Protein AF-A0A2V1CQ91-F1 (afdb_monomer)

Radius of gyration: 23.19 Å; Cα contacts (8 Å, |Δi|>4): 134; chains: 1; bounding box: 57×62×59 Å

Solvent-accessible surface area (backbone atoms only — not comparable to full-atom values): 8614 Å² total; per-residue (Å²): 141,83,88,84,83,84,87,83,85,82,84,81,76,85,76,78,92,80,92,86,84,89,84,82,93,77,97,68,90,72,77,80,76,76,79,70,83,62,79,84,69,53,90,70,71,54,79,41,84,44,70,52,99,86,70,53,73,44,43,32,35,39,76,38,87,43,79,71,62,48,64,69,89,68,28,46,44,70,42,43,70,48,77,39,93,83,56,49,68,55,97,81,27,37,50,37,36,66,89,36,51,48,72,77,45,63,55,37,69,71,59,33,51,51,47,66,70,45,48,62,62,55,50,58,63,76,75,109

pLDDT: mean 78.25, std 23.65, range [32.59, 98.06]

Secondary structure (DSSP, 8-state):
-----------PPPPP--------------------------SSPPEEEEE-TT--EEEEEESS--TT-SSTTSS-TT-EEEEPTT--EETTEEEE-BTTEEEEE---HHHHHHHHHHHHHHHHHH--

Structure (mmCIF, N/CA/C/O backbone):
data_AF-A0A2V1CQ91-F1
#
_entry.id   AF-A0A2V1CQ91-F1
#
loop_
_atom_site.group_PDB
_atom_site.id
_atom_site.type_symbol
_atom_site.label_atom_id
_atom_site.label_alt_id
_atom_site.label_comp_id
_atom_site.label_asym_id
_atom_site.label_entity_id
_atom_site.label_seq_id
_atom_site.pdbx_PDB_ins_code
_atom_site.Cartn_x
_atom_site.Cartn_y
_atom_site.Cartn_z
_atom_site.occupancy
_atom_site.B_iso_or_equiv
_atom_site.auth_seq_id
_atom_site.auth_comp_id
_atom_site.auth_asym_id
_atom_site.auth_atom_id
_atom_site.pdbx_PDB_model_num
ATOM 1 N N . GLY A 1 1 ? 17.365 9.358 -44.070 1.00 48.22 1 GLY A N 1
ATOM 2 C CA . GLY A 1 1 ? 17.687 9.048 -42.670 1.00 48.22 1 GLY A CA 1
ATOM 3 C C . GLY A 1 1 ? 18.349 10.266 -42.100 1.00 48.22 1 GLY A C 1
ATOM 4 O O . GLY A 1 1 ? 19.480 10.537 -42.467 1.00 48.22 1 GLY A O 1
ATOM 5 N N . GLU A 1 2 ? 17.620 11.025 -41.297 1.00 40.31 2 GLU A N 1
ATOM 6 C CA . GLU A 1 2 ? 18.117 12.251 -40.680 1.00 40.31 2 GLU A CA 1
ATOM 7 C C . GLU A 1 2 ? 17.928 12.123 -39.174 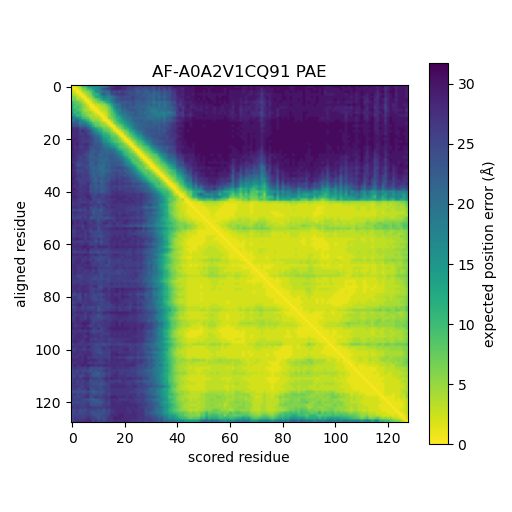1.00 40.31 2 GLU A C 1
ATOM 9 O O . GLU A 1 2 ? 16.818 11.944 -38.674 1.00 40.31 2 GLU A O 1
ATOM 14 N N . THR A 1 3 ? 19.050 12.147 -38.464 1.00 49.25 3 THR A N 1
ATOM 15 C CA . THR A 1 3 ? 19.105 12.203 -37.010 1.00 49.25 3 THR A CA 1
ATOM 16 C C . THR A 1 3 ? 19.212 13.668 -36.626 1.00 49.25 3 THR A C 1
ATOM 18 O O . THR A 1 3 ? 20.224 14.297 -36.925 1.00 49.25 3 THR A O 1
ATOM 21 N N . THR A 1 4 ? 18.224 14.196 -35.908 1.00 49.06 4 THR A N 1
ATOM 22 C CA . THR A 1 4 ? 18.323 15.530 -35.306 1.00 49.06 4 THR A CA 1
ATOM 23 C C . THR A 1 4 ? 18.200 15.397 -33.796 1.00 49.06 4 THR A C 1
ATOM 25 O O . THR A 1 4 ? 17.146 15.075 -33.254 1.00 49.06 4 THR A O 1
ATOM 28 N N . LYS A 1 5 ? 19.328 15.611 -33.117 1.00 52.59 5 LYS A N 1
ATOM 29 C CA . LYS A 1 5 ? 19.476 15.597 -31.663 1.00 52.59 5 LYS A CA 1
ATOM 30 C C . LYS A 1 5 ? 19.364 17.037 -31.147 1.00 52.59 5 LYS A C 1
ATOM 32 O O . LYS A 1 5 ? 20.217 17.852 -31.464 1.00 52.59 5 LYS A O 1
ATOM 37 N N . GLY A 1 6 ? 18.342 17.300 -30.331 1.00 47.25 6 GLY A N 1
ATOM 38 C CA . GLY A 1 6 ? 18.356 18.282 -29.238 1.00 47.25 6 GLY A CA 1
ATOM 39 C C . GLY A 1 6 ? 18.310 19.777 -29.583 1.00 47.25 6 GLY A C 1
ATOM 40 O O . GLY A 1 6 ? 19.295 20.369 -30.009 1.00 47.25 6 GLY A O 1
ATOM 41 N N . ARG A 1 7 ? 17.206 20.432 -29.210 1.00 51.66 7 ARG A N 1
ATOM 42 C CA . ARG A 1 7 ? 17.237 21.814 -28.710 1.00 51.66 7 ARG A CA 1
ATOM 43 C C . ARG A 1 7 ? 16.503 21.842 -27.376 1.00 51.66 7 ARG A C 1
ATOM 45 O O . ARG A 1 7 ? 15.282 21.754 -27.341 1.00 51.66 7 ARG A O 1
ATOM 52 N N . GLU A 1 8 ? 17.263 21.906 -26.291 1.00 47.06 8 GLU A N 1
ATOM 53 C CA . GLU A 1 8 ? 16.747 22.154 -24.947 1.00 47.06 8 GLU A CA 1
ATOM 54 C C . GLU A 1 8 ? 16.828 23.661 -24.674 1.00 47.06 8 GLU A C 1
ATOM 56 O O . GLU A 1 8 ? 17.833 24.301 -24.984 1.00 47.06 8 GLU A O 1
ATOM 61 N N . VAL A 1 9 ? 15.746 24.241 -24.154 1.00 51.66 9 VAL A N 1
ATOM 62 C CA . VAL A 1 9 ? 15.660 25.670 -23.833 1.00 51.66 9 VAL A CA 1
ATOM 63 C C . VAL A 1 9 ? 15.837 25.825 -22.327 1.00 51.66 9 VAL A C 1
ATOM 65 O O . VAL A 1 9 ? 14.927 25.514 -21.561 1.00 51.66 9 VAL A O 1
ATOM 68 N N . ILE A 1 10 ? 16.998 26.321 -21.897 1.00 57.66 10 ILE A N 1
ATOM 69 C CA . ILE A 1 10 ? 17.241 26.692 -20.500 1.00 57.66 10 ILE A CA 1
ATOM 70 C C . ILE A 1 10 ? 16.878 28.166 -20.344 1.00 57.66 10 ILE A C 1
ATOM 72 O O . ILE A 1 10 ? 17.533 29.049 -20.897 1.00 57.66 10 ILE A O 1
ATOM 76 N N . ARG A 1 11 ? 15.815 28.441 -19.586 1.00 59.44 11 ARG A N 1
ATOM 77 C CA . ARG A 1 11 ? 15.440 29.805 -19.214 1.00 59.44 11 ARG A CA 1
ATOM 78 C C . ARG A 1 11 ? 16.255 30.222 -17.995 1.00 59.44 11 ARG A C 1
ATOM 80 O O . ARG A 1 11 ? 15.906 29.879 -16.870 1.00 59.44 11 ARG A O 1
ATOM 87 N N . VAL A 1 12 ? 17.334 30.961 -18.231 1.00 46.50 12 VAL A N 1
ATOM 88 C CA . VAL A 1 12 ? 18.080 31.638 -17.166 1.00 46.50 12 VAL A CA 1
ATOM 89 C C . VAL A 1 12 ? 17.335 32.928 -16.826 1.00 46.50 12 VAL A C 1
ATOM 91 O O . VAL A 1 12 ? 17.151 33.791 -17.681 1.00 46.50 12 VAL A O 1
ATOM 94 N N . ILE A 1 13 ? 16.849 33.032 -15.592 1.00 48.62 13 ILE A N 1
ATOM 95 C CA . ILE A 1 13 ? 16.343 34.287 -15.028 1.00 48.62 13 ILE A CA 1
ATOM 96 C C . ILE A 1 13 ? 17.570 34.999 -14.443 1.00 48.62 13 ILE A C 1
ATOM 98 O O . ILE A 1 13 ? 18.237 34.389 -13.605 1.00 48.62 13 ILE A O 1
ATOM 102 N N . PRO A 1 14 ? 17.917 36.229 -14.862 1.00 39.41 14 PRO A N 1
ATOM 103 C CA . PRO A 1 14 ? 19.014 36.954 -14.237 1.00 39.41 14 PRO A CA 1
ATOM 104 C C . PRO A 1 14 ? 18.611 37.326 -12.806 1.00 39.41 14 PRO A C 1
ATOM 106 O O . PRO A 1 14 ? 17.612 38.014 -12.588 1.00 39.41 14 PRO A O 1
ATOM 109 N N . ALA A 1 15 ? 19.366 36.816 -11.834 1.00 41.50 15 ALA A N 1
ATOM 110 C CA . ALA A 1 15 ? 19.316 37.301 -10.464 1.00 41.50 15 ALA A CA 1
ATOM 111 C C . ALA A 1 15 ? 19.925 38.707 -10.427 1.00 41.50 15 ALA A C 1
ATOM 113 O O . ALA A 1 15 ? 20.910 38.978 -11.115 1.00 41.50 15 ALA A O 1
ATOM 114 N N . GLY A 1 16 ? 19.277 39.590 -9.671 1.00 36.69 16 GLY A N 1
ATOM 115 C CA . GLY A 1 16 ? 19.615 40.999 -9.567 1.00 36.69 16 GLY A CA 1
ATOM 116 C C . GLY A 1 16 ? 21.053 41.274 -9.125 1.00 36.69 16 GLY A C 1
ATOM 117 O O . GLY A 1 16 ? 21.698 40.474 -8.453 1.00 36.69 16 GLY A O 1
ATOM 118 N N . GLU A 1 17 ? 21.483 42.449 -9.561 1.00 38.03 17 GLU A N 1
ATOM 119 C CA . GLU A 1 17 ? 22.729 43.178 -9.344 1.00 38.03 17 GLU A CA 1
ATOM 120 C C . GLU A 1 17 ? 23.355 43.012 -7.945 1.00 38.03 17 GLU A C 1
ATOM 122 O O . GLU A 1 17 ? 22.711 43.227 -6.918 1.00 38.03 17 GLU A O 1
ATOM 127 N N . GLY A 1 18 ? 24.649 42.674 -7.928 1.00 34.50 18 GLY A N 1
ATOM 128 C CA . GLY A 1 18 ? 25.499 42.612 -6.739 1.00 34.50 18 GLY A CA 1
ATOM 129 C C . GLY A 1 18 ? 26.925 42.187 -7.105 1.00 34.50 18 GLY A C 1
ATOM 130 O O . GLY A 1 18 ? 27.184 41.020 -7.373 1.00 34.50 18 GLY A O 1
ATOM 131 N N . GLU A 1 19 ? 27.818 43.167 -7.173 1.00 36.56 19 GLU A N 1
ATOM 132 C CA . GLU A 1 19 ? 29.195 43.152 -7.683 1.00 36.56 19 GLU A CA 1
ATOM 133 C C . GLU A 1 19 ? 30.174 42.251 -6.894 1.00 36.56 19 GLU A C 1
ATOM 135 O O . GLU A 1 19 ? 30.297 42.399 -5.680 1.00 36.56 19 GLU A O 1
ATOM 140 N N . ASN A 1 20 ? 30.912 41.364 -7.585 1.00 32.59 20 ASN A N 1
ATOM 141 C CA . ASN A 1 20 ? 32.382 41.190 -7.519 1.00 32.59 20 ASN A CA 1
ATOM 142 C C . ASN A 1 20 ? 32.834 39.900 -8.242 1.00 32.59 20 ASN A C 1
ATOM 144 O O . ASN A 1 20 ? 32.388 38.803 -7.925 1.00 32.59 20 ASN A O 1
ATOM 148 N N . GLU A 1 21 ? 33.795 40.043 -9.149 1.00 32.75 21 GLU A N 1
ATOM 149 C CA . GLU A 1 21 ? 34.689 39.004 -9.703 1.00 32.75 21 GLU A CA 1
ATOM 150 C C . GLU A 1 21 ? 36.138 39.428 -9.330 1.00 32.75 21 GLU A C 1
ATOM 152 O O . GLU A 1 21 ? 36.304 40.593 -8.952 1.00 32.75 21 GLU A O 1
ATOM 157 N N . PRO A 1 22 ? 37.215 38.610 -9.453 1.00 48.41 22 PRO A N 1
ATOM 158 C CA . PRO A 1 22 ? 37.299 37.334 -10.177 1.00 48.41 22 PRO A CA 1
ATOM 159 C C . PRO A 1 22 ? 38.085 36.198 -9.478 1.00 48.41 22 PRO A C 1
ATOM 161 O O . PRO A 1 22 ? 39.028 36.457 -8.731 1.00 48.41 22 PRO A O 1
ATOM 164 N N . SER A 1 23 ? 37.816 34.927 -9.824 1.00 33.69 23 SER A N 1
ATOM 165 C CA . SER A 1 23 ? 38.890 33.936 -10.094 1.00 33.69 23 SER A CA 1
ATOM 166 C C . SER A 1 23 ? 38.441 32.490 -10.350 1.00 33.69 23 SER A C 1
ATOM 168 O O . SER A 1 23 ? 37.863 31.832 -9.494 1.00 33.69 23 SER A O 1
ATOM 170 N N . SER A 1 24 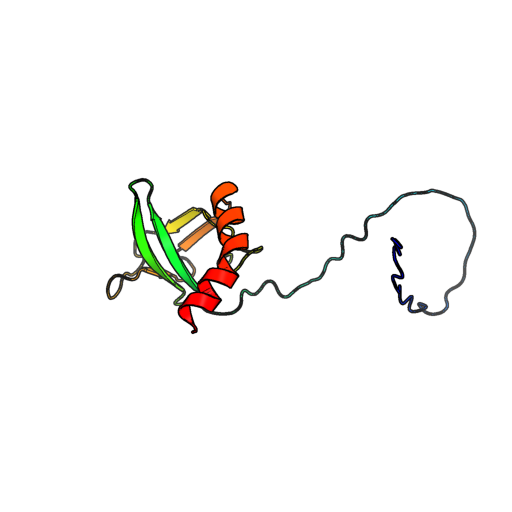? 38.968 31.976 -11.467 1.00 36.03 24 SER A N 1
ATOM 171 C CA . SER A 1 24 ? 39.602 30.658 -11.650 1.00 36.03 24 SER A CA 1
ATOM 172 C C . SER A 1 24 ? 38.753 29.376 -11.625 1.00 36.03 24 SER A C 1
ATOM 174 O O . SER A 1 24 ? 38.438 28.799 -10.593 1.00 36.03 24 SER A O 1
ATOM 176 N N . ALA A 1 25 ? 38.524 28.885 -12.848 1.00 41.69 25 ALA A N 1
ATOM 177 C CA . ALA A 1 25 ? 38.489 27.492 -13.300 1.00 41.69 25 ALA A CA 1
ATOM 178 C C . ALA A 1 25 ? 38.461 26.373 -12.233 1.00 41.69 25 ALA A C 1
ATOM 180 O O . ALA A 1 25 ? 39.493 25.980 -11.693 1.00 41.69 25 ALA A O 1
ATOM 181 N N . ALA A 1 26 ? 37.300 25.727 -12.094 1.00 38.84 26 ALA A N 1
ATOM 182 C CA . ALA A 1 26 ? 37.208 24.319 -11.718 1.00 38.84 26 ALA A CA 1
ATOM 183 C C . ALA A 1 26 ? 35.938 23.694 -12.314 1.00 38.84 26 ALA A C 1
ATOM 185 O O . ALA A 1 26 ? 34.811 24.020 -11.946 1.00 38.84 26 ALA A O 1
ATOM 186 N N . THR A 1 27 ? 36.130 22.774 -13.255 1.00 47.84 27 THR A N 1
ATOM 187 C CA . THR A 1 27 ? 35.096 21.920 -13.838 1.00 47.84 27 THR A CA 1
ATOM 188 C C . THR A 1 27 ? 34.608 20.940 -12.767 1.00 47.84 27 THR A C 1
ATOM 190 O O . THR A 1 27 ? 35.195 19.879 -12.572 1.00 47.84 27 THR A O 1
ATOM 193 N N . GLN A 1 28 ? 33.532 21.272 -12.056 1.00 38.62 28 GLN A N 1
ATOM 194 C CA . GLN A 1 28 ? 32.749 20.286 -11.313 1.00 38.62 28 GLN A CA 1
ATOM 195 C C . GLN A 1 28 ? 31.338 20.247 -11.883 1.00 38.62 28 GLN A C 1
ATOM 197 O O . GLN A 1 28 ? 30.543 21.169 -11.719 1.00 38.62 28 GLN A O 1
ATOM 202 N N . ALA A 1 29 ? 31.046 19.145 -12.573 1.00 44.84 29 ALA A N 1
ATOM 203 C CA . ALA A 1 29 ? 29.707 18.746 -12.961 1.00 44.84 29 ALA A CA 1
ATOM 204 C C . ALA A 1 29 ? 28.872 18.505 -11.694 1.00 44.84 29 ALA A C 1
ATOM 206 O O . ALA A 1 29 ? 28.784 17.393 -11.175 1.00 44.84 29 ALA A O 1
ATOM 207 N N . GLN A 1 30 ? 28.280 19.573 -11.170 1.00 38.59 30 GLN A N 1
ATOM 208 C CA . GLN A 1 30 ? 27.224 19.487 -10.178 1.00 38.59 30 GLN A CA 1
ATOM 209 C C . GLN A 1 30 ? 25.946 19.072 -10.903 1.00 38.59 30 GLN A C 1
ATOM 211 O O . GLN A 1 30 ? 25.331 19.861 -11.614 1.00 38.59 30 GLN A O 1
ATOM 216 N N . ASN A 1 31 ? 25.557 17.807 -10.730 1.00 42.19 31 ASN A N 1
ATOM 217 C CA . ASN A 1 31 ? 24.203 17.349 -11.019 1.00 42.19 31 ASN A CA 1
ATOM 218 C C . ASN A 1 31 ? 23.213 18.292 -10.317 1.00 42.19 31 ASN A C 1
ATOM 220 O O . ASN A 1 31 ? 23.203 18.316 -9.079 1.00 42.19 31 ASN A O 1
ATOM 224 N N . PRO A 1 32 ? 22.339 19.020 -11.036 1.00 40.34 32 PRO A N 1
ATOM 225 C CA . PRO A 1 32 ? 21.206 19.650 -10.397 1.00 40.34 32 PRO A CA 1
ATOM 226 C C . PRO A 1 32 ? 20.250 18.519 -10.035 1.00 40.34 32 PRO A C 1
ATOM 228 O O . PRO A 1 32 ? 19.393 18.104 -10.814 1.00 40.34 32 PRO A O 1
ATOM 231 N N . THR A 1 33 ? 20.421 17.985 -8.829 1.00 44.78 33 THR A N 1
ATOM 232 C CA . THR A 1 33 ? 19.396 17.176 -8.185 1.00 44.78 33 THR A CA 1
ATOM 233 C C . THR A 1 33 ? 18.262 18.148 -7.904 1.00 44.78 33 THR A C 1
ATOM 235 O O . THR A 1 33 ? 18.219 18.772 -6.848 1.00 44.78 33 THR A O 1
ATOM 238 N N . GLN A 1 34 ? 17.400 18.360 -8.902 1.00 44.72 34 GLN A N 1
ATOM 239 C CA . GLN A 1 34 ? 16.174 19.118 -8.748 1.00 44.72 34 GLN A CA 1
ATOM 240 C C . GLN A 1 34 ? 15.401 18.467 -7.605 1.00 44.72 34 GLN A C 1
ATOM 242 O O . GLN A 1 34 ? 14.752 17.431 -7.755 1.00 44.72 34 GLN A O 1
ATOM 247 N N . HIS A 1 35 ? 15.491 19.101 -6.442 1.00 46.25 35 HIS A N 1
ATOM 248 C CA . HIS A 1 35 ? 14.535 19.000 -5.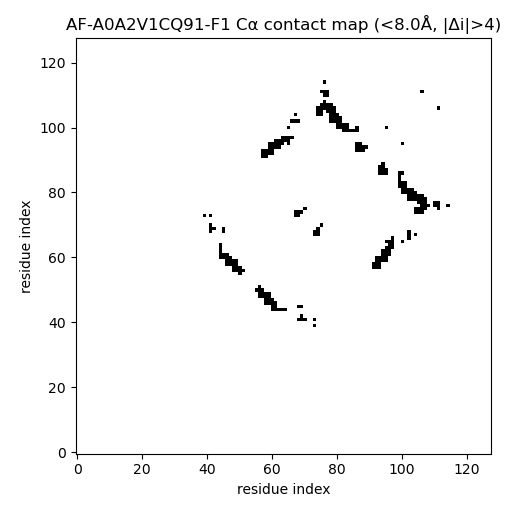363 1.00 46.25 35 HIS A CA 1
ATOM 249 C C . HIS A 1 35 ? 13.226 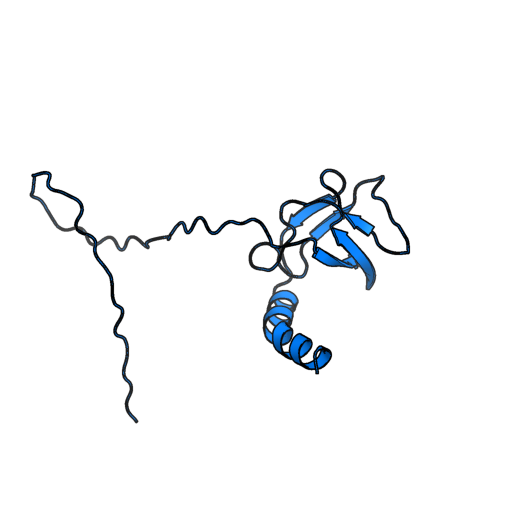19.604 -5.886 1.00 46.25 35 HIS A C 1
ATOM 251 O O . HIS A 1 35 ? 12.816 20.698 -5.516 1.00 46.25 35 HIS A O 1
ATOM 257 N N . GLN A 1 36 ? 12.570 18.895 -6.808 1.00 46.12 36 GLN A N 1
ATOM 258 C CA . GLN A 1 36 ? 11.144 19.061 -6.991 1.00 46.12 36 GLN A CA 1
ATOM 259 C C . GLN A 1 36 ? 10.532 18.558 -5.690 1.00 46.12 36 GLN A C 1
ATOM 261 O O . GLN A 1 36 ? 10.402 17.352 -5.460 1.00 46.12 36 GLN A O 1
ATOM 266 N N . SER A 1 37 ? 10.181 19.501 -4.822 1.00 46.97 37 SER A N 1
ATOM 267 C CA . SER A 1 37 ? 9.130 19.356 -3.822 1.00 46.97 37 SER A CA 1
ATOM 268 C C . SER A 1 37 ? 7.813 19.101 -4.558 1.00 46.97 37 SER A C 1
ATOM 270 O O . SER A 1 37 ? 6.912 19.929 -4.596 1.00 46.97 37 SER A O 1
ATOM 272 N N . ASN A 1 38 ? 7.749 17.965 -5.245 1.00 51.66 38 ASN A N 1
ATOM 273 C CA . ASN A 1 38 ? 6.537 17.415 -5.793 1.00 51.66 38 ASN A CA 1
ATOM 274 C C . ASN A 1 38 ? 5.752 16.992 -4.560 1.00 51.66 38 ASN A C 1
ATOM 276 O O . ASN A 1 38 ? 6.274 16.184 -3.788 1.00 51.66 38 ASN A O 1
ATOM 280 N N . ASP A 1 39 ? 4.588 17.588 -4.326 1.00 51.81 39 ASP A N 1
ATOM 281 C CA . ASP A 1 39 ? 3.680 17.212 -3.250 1.00 51.81 39 ASP A CA 1
ATOM 282 C C . ASP A 1 39 ? 3.585 15.681 -3.179 1.00 51.81 39 ASP A C 1
ATOM 284 O O . ASP A 1 39 ? 2.869 15.039 -3.947 1.00 51.81 39 ASP A O 1
ATOM 288 N N . LYS A 1 40 ? 4.340 15.062 -2.259 1.00 60.28 40 LYS A N 1
ATOM 289 C CA . LYS A 1 40 ? 4.402 13.599 -2.084 1.00 60.28 40 LYS A CA 1
ATOM 290 C C . LYS A 1 40 ? 3.139 13.072 -1.399 1.00 60.28 40 LYS A C 1
ATOM 292 O O . LYS A 1 40 ? 3.142 11.971 -0.850 1.00 60.28 40 LYS A O 1
ATOM 297 N N . SER A 1 41 ? 2.058 13.850 -1.395 1.00 62.69 41 SER A N 1
ATOM 298 C CA . SER A 1 41 ? 0.765 13.381 -0.934 1.00 62.69 41 SER A CA 1
ATOM 299 C C . SER A 1 41 ? 0.163 12.520 -2.043 1.00 62.69 41 SER A C 1
ATOM 301 O O . SER A 1 41 ? -0.139 12.961 -3.151 1.00 62.69 41 SER A O 1
ATOM 303 N N . SER A 1 42 ? 0.064 11.218 -1.789 1.00 72.12 42 SER A N 1
ATOM 304 C CA . SER A 1 42 ? -0.545 10.311 -2.754 1.00 72.12 42 SER A CA 1
ATOM 305 C C . SER A 1 42 ? -2.029 10.649 -2.916 1.00 72.12 42 SER A C 1
ATOM 307 O O . SER A 1 42 ? -2.752 10.779 -1.925 1.00 72.12 42 SER A O 1
ATOM 309 N N . ARG A 1 43 ? -2.489 10.743 -4.164 1.00 76.88 43 ARG A N 1
ATOM 310 C CA . ARG A 1 43 ? -3.870 11.098 -4.496 1.00 76.88 43 ARG A CA 1
ATOM 311 C C . ARG A 1 43 ? -4.839 9.950 -4.204 1.00 76.88 43 ARG A C 1
ATOM 313 O O . ARG A 1 43 ? -4.886 8.984 -4.959 1.00 76.88 43 ARG A O 1
ATOM 320 N N . GLY A 1 44 ? -5.645 10.133 -3.161 1.00 79.94 44 GLY A N 1
ATOM 321 C CA . GLY A 1 44 ? -6.851 9.357 -2.875 1.00 79.94 44 GLY A CA 1
ATOM 322 C C . GLY A 1 44 ? -6.653 8.168 -1.933 1.00 79.94 44 GLY A C 1
ATOM 323 O O . GLY A 1 44 ? -5.518 7.789 -1.647 1.00 79.94 44 GLY A O 1
ATOM 324 N N . PRO A 1 45 ? -7.764 7.601 -1.434 1.00 92.44 45 PRO A N 1
ATOM 325 C CA . PRO A 1 45 ? -7.730 6.331 -0.734 1.00 92.44 45 PRO A CA 1
ATOM 326 C C . PRO A 1 45 ? -7.415 5.208 -1.727 1.00 92.44 45 PRO A C 1
ATOM 328 O O . PRO A 1 45 ? -8.053 5.086 -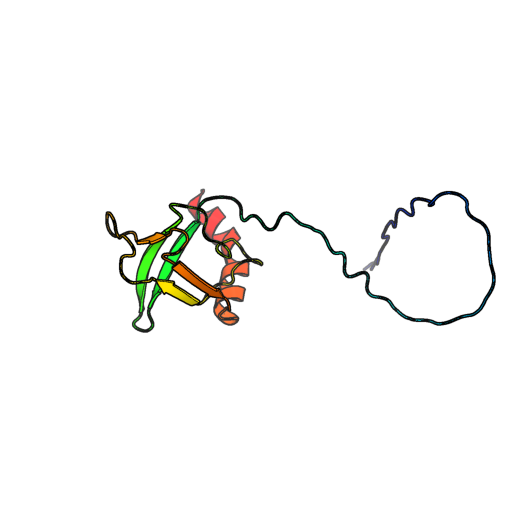2.777 1.00 92.44 45 PRO A O 1
ATOM 331 N N . PHE A 1 46 ? -6.439 4.369 -1.401 1.00 94.69 46 PHE A N 1
ATOM 332 C CA . PHE A 1 46 ? -6.069 3.229 -2.232 1.00 94.69 46 PHE A CA 1
ATOM 333 C C . PHE A 1 46 ? -6.832 1.962 -1.842 1.00 94.69 46 PHE A C 1
ATOM 335 O O . PHE A 1 46 ? -6.942 1.599 -0.668 1.00 94.69 46 PHE A O 1
ATOM 342 N N . LYS A 1 47 ? -7.308 1.237 -2.860 1.00 95.38 47 LYS A N 1
ATOM 343 C CA . LYS A 1 47 ? -7.701 -0.168 -2.733 1.00 95.38 47 LYS A CA 1
ATOM 344 C C . LYS A 1 47 ? -6.498 -1.035 -3.095 1.00 95.38 47 LYS A C 1
ATOM 346 O O . LYS A 1 47 ? -6.013 -0.980 -4.222 1.00 95.38 47 LYS A O 1
ATOM 351 N N . LEU A 1 48 ? -6.013 -1.815 -2.138 1.00 95.94 48 LEU A N 1
ATOM 352 C CA . LEU A 1 48 ? -4.823 -2.649 -2.271 1.00 95.94 48 LEU A CA 1
ATOM 353 C C . LEU A 1 48 ? -5.209 -4.122 -2.325 1.00 95.94 48 LEU A C 1
ATOM 355 O O . LEU A 1 48 ? -6.084 -4.559 -1.583 1.00 95.94 48 LEU A O 1
ATOM 359 N N . LEU A 1 49 ? -4.524 -4.892 -3.162 1.00 96.44 49 LEU A N 1
ATOM 360 C CA . LEU A 1 49 ? -4.523 -6.346 -3.059 1.00 96.44 49 LEU A CA 1
ATOM 361 C C . LEU A 1 49 ? -3.340 -6.743 -2.174 1.00 96.44 49 LEU A C 1
ATOM 363 O O . LEU A 1 49 ? -2.193 -6.487 -2.534 1.00 96.44 49 LEU A O 1
ATOM 367 N N . LEU A 1 50 ? -3.618 -7.318 -1.009 1.00 96.62 50 LEU A N 1
ATOM 368 C CA . LEU A 1 50 ? -2.605 -7.817 -0.086 1.00 96.62 50 LEU A CA 1
ATOM 369 C C . LEU A 1 50 ? -2.460 -9.326 -0.291 1.00 96.62 50 LEU A C 1
ATOM 371 O O . LEU A 1 50 ? -3.463 -10.033 -0.402 1.00 96.62 50 LEU A O 1
ATOM 375 N N . SER A 1 51 ? -1.222 -9.810 -0.338 1.00 96.06 51 SER A N 1
ATOM 376 C CA . SER A 1 51 ? -0.894 -11.231 -0.442 1.00 96.06 51 SER A CA 1
ATOM 377 C C . SER A 1 51 ? -0.034 -11.674 0.734 1.00 96.06 51 SER A C 1
ATOM 379 O O . SER A 1 51 ? 0.886 -10.965 1.148 1.00 96.06 51 SER A O 1
ATOM 381 N N . ASP A 1 52 ? -0.333 -12.853 1.273 1.00 95.50 52 ASP A N 1
ATOM 382 C CA . ASP A 1 52 ? 0.570 -13.541 2.191 1.00 95.50 52 ASP A CA 1
ATOM 383 C C . ASP A 1 52 ? 1.549 -14.459 1.432 1.00 95.50 52 ASP A C 1
ATOM 385 O O . ASP A 1 52 ? 1.480 -14.625 0.213 1.00 95.50 52 ASP A O 1
ATOM 389 N N . PHE A 1 53 ? 2.479 -15.075 2.163 1.00 91.69 53 PHE A N 1
ATOM 390 C CA . PHE A 1 53 ? 3.460 -16.001 1.587 1.00 91.69 53 PHE A CA 1
ATOM 391 C C . PHE A 1 53 ? 2.856 -17.340 1.131 1.00 91.69 53 PHE A C 1
ATOM 393 O O . PHE A 1 53 ? 3.534 -18.107 0.453 1.00 91.69 53 PHE A O 1
ATOM 400 N N . LYS A 1 54 ? 1.612 -17.645 1.520 1.00 95.38 54 LYS A N 1
ATOM 401 C CA . LYS A 1 54 ? 0.891 -18.863 1.129 1.00 95.38 54 LYS A CA 1
ATOM 402 C C . LYS A 1 54 ? 0.055 -18.659 -0.138 1.00 95.38 54 LYS A C 1
ATOM 404 O O . LYS A 1 54 ? -0.542 -19.617 -0.617 1.00 95.38 54 LYS A O 1
ATOM 409 N N . GLY A 1 55 ? 0.013 -17.438 -0.676 1.00 91.62 55 GLY A N 1
ATOM 410 C CA . GLY A 1 55 ? -0.802 -17.081 -1.836 1.00 91.62 55 GLY A CA 1
ATOM 411 C C . GLY A 1 55 ? -2.240 -16.686 -1.490 1.00 91.62 55 GLY A C 1
ATOM 412 O O . GLY A 1 55 ? -3.065 -16.543 -2.387 1.00 91.62 55 GLY A O 1
ATOM 413 N N . THR A 1 56 ? -2.567 -16.482 -0.212 1.00 95.56 56 THR A N 1
ATOM 414 C CA . THR A 1 56 ? -3.867 -15.937 0.188 1.00 95.56 56 THR A CA 1
ATOM 415 C C . THR A 1 56 ? -3.945 -14.473 -0.221 1.00 95.56 56 THR A C 1
ATOM 417 O O . THR A 1 56 ? -3.065 -13.680 0.122 1.00 95.56 56 THR A O 1
ATOM 420 N N . HIS A 1 57 ? -5.026 -14.099 -0.903 1.00 95.88 57 HIS A N 1
ATOM 421 C CA . HIS A 1 57 ? -5.274 -12.730 -1.337 1.00 95.88 57 HIS A CA 1
ATOM 422 C C . HIS A 1 57 ? -6.438 -12.107 -0.574 1.00 95.88 57 HIS A C 1
ATOM 424 O O . HIS A 1 57 ? -7.515 -12.694 -0.482 1.00 95.88 57 HIS A O 1
ATOM 430 N N . ILE A 1 58 ? -6.237 -10.891 -0.071 1.00 96.50 58 ILE A N 1
ATOM 431 C CA . ILE A 1 58 ? -7.285 -10.106 0.582 1.00 96.50 58 ILE A CA 1
ATOM 432 C C . ILE A 1 58 ? -7.271 -8.672 0.065 1.00 96.50 58 ILE A C 1
ATOM 434 O O . ILE A 1 58 ? -6.220 -8.104 -0.234 1.00 96.50 58 ILE A O 1
ATOM 438 N N . TRP A 1 59 ? -8.448 -8.062 -0.020 1.00 98.06 59 TRP A N 1
ATOM 439 C CA . TRP A 1 59 ? -8.550 -6.646 -0.344 1.00 98.06 59 TRP A CA 1
ATOM 440 C C . TRP A 1 59 ? -8.330 -5.801 0.909 1.00 98.06 59 TRP A C 1
ATOM 442 O O . TRP A 1 59 ? -8.893 -6.078 1.965 1.00 98.06 59 TRP A O 1
ATOM 452 N N . GLY A 1 60 ? -7.541 -4.743 0.778 1.00 97.56 60 GLY A N 1
ATOM 453 C CA . GLY A 1 60 ? -7.423 -3.659 1.743 1.00 97.56 60 GLY A CA 1
ATOM 454 C C . GLY A 1 60 ? -7.988 -2.370 1.163 1.00 97.56 60 GLY A C 1
ATOM 455 O O . GLY A 1 60 ? -7.852 -2.111 -0.032 1.00 97.56 60 GLY A O 1
ATOM 456 N N . PHE A 1 61 ? -8.619 -1.558 1.999 1.00 97.44 61 PHE A N 1
ATOM 457 C CA . PHE A 1 61 ? -9.114 -0.238 1.635 1.00 97.44 61 PHE A CA 1
ATOM 458 C C . PHE A 1 61 ? -8.577 0.794 2.619 1.00 97.44 61 PHE A C 1
ATOM 460 O O . PHE A 1 61 ? -8.724 0.639 3.832 1.00 97.44 61 PHE A O 1
ATOM 467 N N . GLU A 1 62 ? -7.943 1.837 2.096 1.00 96.25 62 GLU A N 1
ATOM 468 C CA . GLU A 1 62 ? -7.456 2.969 2.879 1.00 96.25 62 GLU A CA 1
ATOM 469 C C . GLU A 1 62 ? -8.628 3.810 3.387 1.00 96.25 62 GLU A C 1
ATOM 471 O O . GLU A 1 62 ? -9.127 4.702 2.707 1.00 96.25 62 GLU A O 1
ATOM 476 N N . LEU A 1 63 ? -9.083 3.499 4.601 1.00 95.19 63 LEU A N 1
ATOM 477 C CA . LEU A 1 63 ? -10.186 4.199 5.253 1.00 95.19 63 LEU A CA 1
ATOM 478 C C . LEU A 1 63 ? -9.760 5.596 5.720 1.00 95.19 63 LEU A C 1
ATOM 480 O O . LEU A 1 63 ? -10.530 6.550 5.641 1.00 95.19 63 LEU A O 1
ATOM 484 N N . ARG A 1 64 ? -8.517 5.714 6.195 1.00 93.94 64 ARG A N 1
ATOM 485 C CA . ARG A 1 64 ? -7.852 6.976 6.530 1.00 93.94 64 ARG A CA 1
ATOM 486 C C . ARG A 1 64 ? -6.467 6.974 5.907 1.00 93.94 64 ARG A C 1
ATOM 488 O O . ARG A 1 64 ? -5.850 5.918 5.816 1.00 93.94 64 ARG A O 1
ATOM 495 N N . LYS A 1 65 ? -5.963 8.154 5.539 1.00 93.62 65 LYS A N 1
ATOM 496 C CA . LYS A 1 65 ? -4.675 8.298 4.853 1.00 93.62 65 LYS A CA 1
ATOM 497 C C . LYS A 1 65 ? -3.540 7.631 5.632 1.00 93.62 65 LYS A C 1
ATOM 499 O O . LYS A 1 65 ? -3.144 8.149 6.667 1.00 93.62 65 LYS A O 1
ATOM 504 N N . VAL A 1 66 ? -2.974 6.551 5.104 1.00 94.00 66 VAL A N 1
ATOM 505 C CA . VAL A 1 66 ? -1.770 5.907 5.636 1.00 94.00 66 VAL A CA 1
ATOM 506 C C . VAL A 1 66 ? -0.557 6.460 4.893 1.00 94.00 66 VAL A C 1
ATOM 508 O O . VAL A 1 66 ? -0.524 6.527 3.659 1.00 94.00 66 VAL A O 1
ATOM 511 N N . GLU A 1 67 ? 0.449 6.890 5.648 1.00 91.31 67 GLU A N 1
ATOM 512 C CA . GLU A 1 67 ? 1.705 7.368 5.079 1.00 91.31 67 GLU A CA 1
ATOM 513 C C . GLU A 1 67 ? 2.393 6.246 4.284 1.00 91.31 67 GLU A C 1
ATOM 515 O O . GLU A 1 67 ? 2.320 5.073 4.651 1.00 91.31 67 GLU A O 1
ATOM 520 N N . LYS A 1 68 ? 3.071 6.600 3.187 1.00 92.62 68 LYS A N 1
ATOM 521 C CA . LYS A 1 68 ? 3.786 5.674 2.286 1.00 92.62 68 LYS A CA 1
ATOM 522 C C . LYS A 1 68 ? 2.908 4.734 1.450 1.00 92.62 68 LYS A C 1
ATOM 524 O O . LYS A 1 68 ? 3.443 4.078 0.561 1.00 92.62 68 LYS A O 1
ATOM 529 N N . ILE A 1 69 ? 1.589 4.699 1.654 1.00 94.81 69 ILE A N 1
ATOM 530 C CA . ILE A 1 69 ? 0.671 4.081 0.688 1.00 94.81 69 ILE A CA 1
ATOM 531 C C . ILE A 1 69 ? 0.425 5.071 -0.449 1.00 94.81 69 ILE A C 1
ATOM 533 O O . ILE A 1 69 ? 0.009 6.204 -0.206 1.00 94.81 69 ILE A O 1
ATOM 537 N N . GLY A 1 70 ? 0.671 4.636 -1.685 1.00 93.25 70 GLY A N 1
ATOM 538 C CA . GLY A 1 70 ? 0.366 5.416 -2.878 1.00 93.25 70 GLY A CA 1
ATOM 539 C C . GLY A 1 70 ? 0.707 4.716 -4.181 1.00 93.25 70 GLY A C 1
ATOM 540 O O . GLY A 1 70 ? 1.087 3.549 -4.201 1.00 93.25 70 GLY A O 1
ATOM 541 N N . LEU A 1 71 ? 0.586 5.445 -5.288 1.00 90.88 71 LEU A N 1
ATOM 542 C CA . LEU A 1 71 ? 1.096 4.975 -6.572 1.00 90.88 71 LEU A CA 1
ATOM 543 C C . LEU A 1 71 ? 2.623 5.092 -6.619 1.00 90.88 71 LEU A C 1
ATOM 545 O O . LEU A 1 71 ? 3.209 5.943 -5.942 1.00 90.88 71 LEU A O 1
ATOM 549 N N . PRO A 1 72 ? 3.286 4.292 -7.463 1.00 89.06 72 PRO A N 1
ATOM 550 C CA . PRO A 1 72 ? 4.702 4.484 -7.690 1.00 89.06 72 PRO A CA 1
ATOM 551 C C . PRO A 1 72 ? 5.038 5.902 -8.195 1.00 89.06 72 PRO A C 1
ATOM 553 O O . PRO A 1 72 ? 4.273 6.441 -8.998 1.00 89.06 72 PRO A O 1
ATOM 556 N N . PRO A 1 73 ? 6.175 6.503 -7.788 1.00 89.50 73 PRO A N 1
ATOM 557 C CA . PRO A 1 73 ? 7.311 5.875 -7.107 1.00 89.50 73 PRO A CA 1
ATOM 558 C C . PRO A 1 73 ? 7.187 5.761 -5.578 1.00 89.50 73 PRO A C 1
ATOM 560 O O . PRO A 1 73 ? 8.098 5.215 -4.967 1.00 89.50 73 PRO A O 1
ATOM 563 N N . LEU A 1 74 ? 6.101 6.245 -4.960 1.00 92.19 74 LEU A N 1
ATOM 564 C CA . LEU A 1 74 ? 5.961 6.251 -3.497 1.00 92.19 74 LEU A CA 1
ATOM 565 C C . LEU A 1 74 ? 5.921 4.836 -2.902 1.00 92.19 74 LEU A C 1
ATOM 567 O O . LEU A 1 74 ? 6.586 4.568 -1.905 1.00 92.19 74 LEU A O 1
ATOM 571 N N . MET A 1 75 ? 5.164 3.935 -3.529 1.00 94.12 75 MET A N 1
ATOM 572 C CA . MET A 1 75 ? 5.052 2.532 -3.135 1.00 94.12 75 MET A CA 1
ATOM 573 C C . MET A 1 75 ? 5.274 1.646 -4.357 1.00 94.12 75 MET A C 1
ATOM 575 O O . MET A 1 75 ? 4.665 1.876 -5.401 1.00 94.12 75 MET A O 1
ATOM 579 N N . GLY A 1 76 ? 6.157 0.654 -4.239 1.00 95.38 76 GLY A N 1
ATOM 580 C CA . GLY A 1 76 ? 6.379 -0.346 -5.283 1.00 95.38 76 GLY A CA 1
ATOM 581 C C . GLY A 1 76 ? 5.493 -1.579 -5.109 1.00 95.38 76 GLY A C 1
ATOM 582 O O . GLY A 1 76 ? 4.997 -1.860 -4.015 1.00 95.38 76 GLY A O 1
ATOM 583 N N . ILE A 1 77 ? 5.313 -2.340 -6.184 1.00 95.75 77 ILE A N 1
ATOM 584 C CA . ILE A 1 77 ? 4.637 -3.641 -6.119 1.00 95.75 77 ILE A CA 1
ATOM 585 C C . ILE A 1 77 ? 5.499 -4.624 -5.326 1.00 95.75 77 ILE A C 1
ATOM 587 O O . ILE A 1 77 ? 6.722 -4.651 -5.459 1.00 95.75 77 ILE A O 1
ATOM 591 N N . GLY A 1 78 ? 4.860 -5.396 -4.448 1.00 95.62 78 GLY A N 1
ATOM 592 C CA . GLY A 1 78 ? 5.548 -6.269 -3.497 1.00 95.62 78 GLY A CA 1
ATOM 593 C C . GLY A 1 78 ? 6.058 -5.555 -2.238 1.00 95.62 78 GLY A C 1
ATOM 594 O O . GLY A 1 78 ? 6.797 -6.167 -1.459 1.00 95.62 78 GLY A O 1
ATOM 595 N N . CYS A 1 79 ? 5.671 -4.291 -2.021 1.00 97.00 79 CYS A N 1
ATOM 596 C CA . CYS A 1 79 ? 5.875 -3.575 -0.760 1.00 97.00 79 CYS A CA 1
ATOM 597 C C . CYS A 1 79 ? 5.365 -4.401 0.430 1.00 97.00 79 CYS A C 1
ATOM 599 O O . CYS A 1 79 ? 4.277 -4.981 0.382 1.00 97.00 79 CYS A O 1
ATOM 601 N N . LYS A 1 80 ? 6.161 -4.471 1.501 1.00 96.69 80 LYS A N 1
ATOM 602 C CA . LYS A 1 80 ? 5.823 -5.242 2.701 1.00 96.69 80 LYS A CA 1
ATOM 603 C C . LYS A 1 80 ? 5.100 -4.365 3.712 1.00 96.69 80 LYS A C 1
ATOM 605 O O . LYS A 1 80 ? 5.542 -3.262 4.043 1.00 96.69 80 LYS A O 1
ATOM 610 N N . VAL A 1 81 ? 3.989 -4.886 4.216 1.00 96.62 81 VAL A N 1
ATOM 611 C CA . VAL A 1 81 ? 3.094 -4.185 5.133 1.00 96.62 81 VAL A CA 1
ATOM 612 C C . VAL A 1 81 ? 2.752 -5.112 6.293 1.00 96.62 81 VAL A C 1
ATOM 614 O O . VAL A 1 81 ? 2.452 -6.284 6.083 1.00 96.62 81 VAL A O 1
ATOM 617 N N . LEU A 1 82 ? 2.796 -4.590 7.515 1.00 96.69 82 LEU A N 1
ATOM 618 C CA . LEU A 1 82 ? 2.355 -5.283 8.720 1.00 96.69 82 LEU A CA 1
ATOM 619 C C . LEU A 1 82 ? 1.014 -4.721 9.179 1.00 96.69 82 LEU A C 1
ATOM 621 O O . LEU A 1 82 ? 0.884 -3.520 9.422 1.00 96.69 82 LEU A O 1
ATOM 625 N N . LEU A 1 83 ? 0.044 -5.614 9.353 1.00 96.62 83 LEU A N 1
ATOM 626 C CA . LEU A 1 83 ? -1.227 -5.319 10.004 1.00 96.62 83 LEU A CA 1
ATOM 627 C C . LEU A 1 83 ? -1.088 -5.622 11.497 1.00 96.62 83 LEU A C 1
ATOM 629 O O . LEU A 1 83 ? -0.773 -6.748 11.885 1.00 96.62 83 LEU A O 1
ATOM 633 N N . ARG A 1 84 ? -1.297 -4.621 12.350 1.00 97.25 84 ARG A N 1
ATOM 634 C CA . ARG A 1 84 ? -1.219 -4.789 13.804 1.00 97.25 84 ARG A CA 1
ATOM 635 C C . ARG A 1 84 ? -2.469 -5.478 14.343 1.00 97.25 84 ARG A C 1
ATOM 637 O O . ARG A 1 84 ? -3.548 -5.431 13.744 1.00 97.25 84 ARG A O 1
ATOM 644 N N . ARG A 1 85 ? -2.337 -6.086 15.524 1.00 96.38 85 ARG A N 1
ATOM 645 C CA . ARG A 1 85 ? -3.475 -6.642 16.266 1.00 96.38 85 ARG A CA 1
ATOM 646 C C . ARG A 1 85 ? -4.550 -5.566 16.444 1.00 96.38 85 ARG A C 1
ATOM 648 O O . ARG A 1 85 ? -4.234 -4.453 16.844 1.00 96.38 85 ARG A O 1
ATOM 655 N N . GLY A 1 86 ? -5.803 -5.916 16.160 1.00 94.69 86 GLY A N 1
ATOM 656 C CA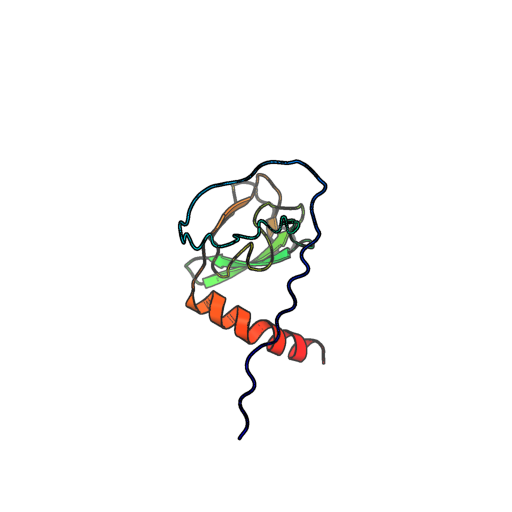 . GLY A 1 86 ? -6.938 -4.989 16.216 1.00 94.69 86 GLY A CA 1
ATOM 657 C C . GLY A 1 86 ? -7.265 -4.298 14.889 1.00 94.69 86 GLY A C 1
ATOM 658 O O . GLY A 1 86 ? -8.219 -3.526 14.841 1.00 94.69 86 GLY A O 1
ATOM 659 N N . THR A 1 87 ? -6.513 -4.567 13.811 1.00 96.88 87 THR A N 1
ATOM 660 C CA . THR A 1 87 ? -6.868 -4.096 12.461 1.00 96.88 87 THR A CA 1
ATOM 661 C C . THR A 1 87 ? -8.263 -4.600 12.095 1.00 96.88 87 THR A C 1
ATOM 663 O O . THR A 1 87 ? -8.543 -5.797 12.178 1.00 96.88 87 THR A O 1
ATOM 666 N N . ARG A 1 88 ? -9.155 -3.683 11.713 1.00 97.19 88 ARG A N 1
ATOM 667 C CA . ARG A 1 88 ? -10.562 -3.998 11.458 1.00 97.19 88 ARG A CA 1
ATOM 668 C C . ARG A 1 88 ? -10.729 -4.622 10.077 1.00 97.19 88 ARG A C 1
ATOM 670 O O . ARG A 1 88 ? -10.139 -4.165 9.102 1.00 97.19 88 ARG A O 1
ATOM 677 N N . VAL A 1 89 ? -11.593 -5.626 9.995 1.00 97.06 89 VAL A N 1
ATOM 678 C CA . VAL A 1 89 ? -12.033 -6.231 8.735 1.00 97.06 89 VAL A CA 1
ATOM 679 C C . VAL A 1 89 ? -13.545 -6.085 8.656 1.00 97.06 89 VAL A C 1
ATOM 681 O O . VAL A 1 89 ? -14.251 -6.421 9.605 1.00 97.06 89 VAL A O 1
ATOM 684 N N . ALA A 1 90 ? -14.051 -5.574 7.537 1.00 96.56 90 ALA A N 1
ATOM 685 C CA . ALA A 1 90 ? -15.480 -5.432 7.292 1.00 96.56 90 ALA A CA 1
ATOM 686 C C . ALA A 1 90 ? -15.808 -5.909 5.877 1.00 96.56 90 ALA A C 1
ATOM 688 O O . AL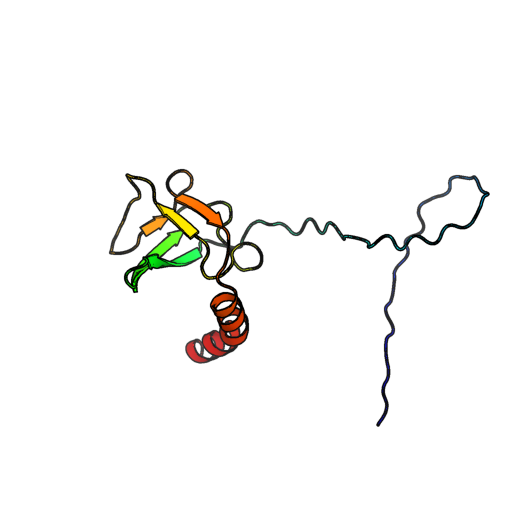A A 1 90 ? -15.148 -5.518 4.919 1.00 96.56 90 ALA A O 1
ATOM 689 N N . ARG A 1 91 ? -16.830 -6.767 5.747 1.00 95.25 91 ARG A N 1
ATOM 690 C CA . ARG A 1 91 ? -17.286 -7.331 4.458 1.00 95.25 91 ARG A CA 1
ATOM 691 C C . ARG A 1 91 ? -16.147 -7.945 3.621 1.00 95.25 91 ARG A C 1
ATOM 693 O O . ARG A 1 91 ? -16.108 -7.780 2.407 1.00 95.25 91 ARG A O 1
ATOM 700 N N . GLY A 1 92 ? -15.201 -8.617 4.280 1.00 93.94 92 GLY A N 1
ATOM 701 C CA . GLY A 1 92 ? -14.051 -9.246 3.619 1.00 93.94 92 GLY A CA 1
ATOM 702 C C . GLY A 1 92 ? -12.952 -8.277 3.161 1.00 93.94 92 GLY A C 1
ATOM 703 O O . GLY A 1 92 ? -12.063 -8.688 2.421 1.00 93.94 92 GLY A O 1
ATOM 704 N N . VAL A 1 93 ? -12.992 -7.011 3.591 1.00 97.19 93 VAL A N 1
ATOM 705 C CA . VAL A 1 93 ? -11.983 -5.993 3.272 1.00 97.19 93 VAL A CA 1
ATOM 706 C C . VAL A 1 93 ? -11.291 -5.520 4.547 1.00 97.19 93 VAL A C 1
ATOM 708 O O . VAL A 1 93 ? -11.946 -5.203 5.543 1.00 97.19 93 VAL A O 1
ATOM 711 N N . VAL A 1 94 ? -9.961 -5.454 4.519 1.00 97.81 94 VAL A N 1
ATOM 712 C CA . VAL A 1 94 ? -9.145 -4.887 5.597 1.00 97.81 94 VAL A CA 1
ATOM 713 C C . VAL A 1 94 ? -9.249 -3.365 5.560 1.00 97.81 94 VAL A C 1
ATOM 715 O O . VAL A 1 94 ? -8.954 -2.746 4.540 1.00 97.81 94 VAL A O 1
ATOM 718 N N . LEU A 1 95 ? -9.644 -2.753 6.672 1.00 97.62 95 LEU A N 1
ATOM 719 C CA . LEU A 1 95 ? -9.741 -1.302 6.802 1.00 97.62 95 LEU A CA 1
ATOM 720 C C . LEU A 1 95 ? -8.391 -0.757 7.273 1.00 97.62 95 LEU A C 1
ATOM 722 O O . LEU A 1 95 ? -7.990 -0.961 8.419 1.00 97.62 95 LEU A O 1
ATOM 726 N N . LEU A 1 96 ? -7.673 -0.100 6.365 1.00 97.00 96 LEU A N 1
ATOM 727 C CA . LEU A 1 96 ? -6.345 0.441 6.623 1.00 97.00 96 LEU A CA 1
ATOM 728 C C . LEU A 1 96 ? -6.484 1.849 7.214 1.00 97.00 96 LEU A C 1
ATOM 730 O O . LEU A 1 96 ? -7.044 2.747 6.584 1.00 97.00 96 LEU A O 1
ATOM 734 N N . GLU A 1 97 ? -5.968 2.027 8.426 1.00 95.56 97 GLU A N 1
ATOM 735 C CA . GLU A 1 97 ? -5.933 3.301 9.144 1.00 95.56 97 GLU A CA 1
ATOM 736 C C . GLU A 1 97 ? -4.521 3.553 9.706 1.00 95.56 97 GLU A C 1
ATOM 738 O O . GLU A 1 97 ? -3.793 2.596 10.013 1.00 95.56 97 GLU A O 1
ATOM 743 N N . PRO A 1 98 ? -4.119 4.827 9.881 1.00 94.75 98 PRO A N 1
ATOM 744 C CA . PRO A 1 98 ? -2.892 5.188 10.581 1.00 94.75 98 PRO A CA 1
ATOM 745 C C . PRO A 1 98 ? -2.801 4.526 11.951 1.00 94.75 98 PRO A C 1
ATOM 747 O O . PRO A 1 98 ? -3.786 4.430 12.676 1.00 94.75 98 PRO A O 1
ATOM 750 N N . GLY A 1 99 ? -1.605 4.068 12.313 1.00 93.56 99 GLY A N 1
ATOM 751 C CA . GLY A 1 99 ? -1.345 3.426 13.602 1.00 93.56 99 GLY A CA 1
ATOM 752 C C . GLY A 1 99 ? -1.660 1.928 13.647 1.00 93.56 99 GLY A C 1
ATOM 753 O O . GLY A 1 99 ? -1.008 1.223 14.414 1.00 93.56 99 GLY A O 1
ATOM 754 N N . MET A 1 100 ? -2.561 1.421 12.796 1.00 96.25 100 MET A N 1
ATOM 755 C CA . MET A 1 100 ? -2.862 -0.019 12.682 1.00 96.25 100 MET A CA 1
ATOM 756 C C . MET A 1 100 ? -2.031 -0.717 11.608 1.00 96.25 100 MET A C 1
ATOM 758 O O . MET A 1 100 ? -1.832 -1.930 11.658 1.00 96.25 100 MET A O 1
ATOM 762 N N . VAL A 1 101 ? -1.511 0.053 10.657 1.00 96.31 101 VAL A N 1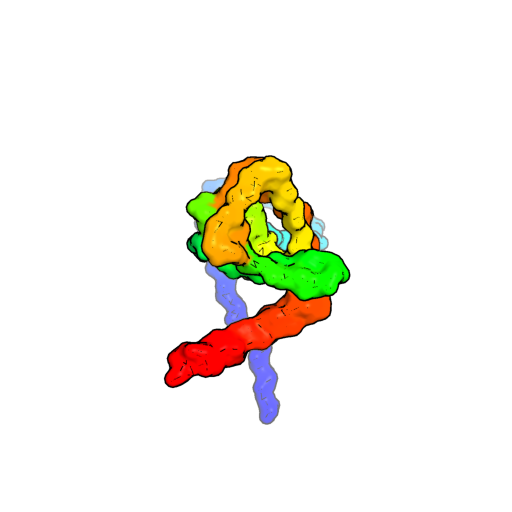
ATOM 763 C CA . VAL A 1 101 ? -0.744 -0.443 9.518 1.00 96.31 101 VAL A CA 1
ATOM 764 C C . VAL A 1 101 ? 0.661 0.142 9.561 1.00 96.31 101 VAL A C 1
ATOM 766 O O . VAL A 1 101 ? 0.830 1.352 9.707 1.00 96.31 101 VAL A O 1
ATOM 769 N N . VAL A 1 102 ? 1.674 -0.714 9.427 1.00 96.56 102 VAL A N 1
ATOM 770 C CA . VAL A 1 102 ? 3.079 -0.304 9.305 1.00 96.56 102 VAL A CA 1
ATOM 771 C C . VAL A 1 102 ? 3.579 -0.684 7.919 1.00 96.56 102 VAL A C 1
ATOM 773 O O . VAL A 1 102 ? 3.575 -1.857 7.553 1.00 96.56 102 VAL A O 1
ATOM 776 N N . VAL A 1 103 ? 4.021 0.307 7.151 1.00 96.31 103 VAL A N 1
ATOM 777 C CA . VAL A 1 103 ? 4.574 0.109 5.808 1.00 96.31 103 VAL A CA 1
ATOM 778 C C . VAL A 1 103 ? 6.097 0.038 5.907 1.00 96.31 103 VAL A C 1
ATOM 780 O O . VAL A 1 103 ? 6.748 1.046 6.188 1.00 96.31 103 VAL A O 1
ATOM 783 N N . PHE A 1 104 ? 6.667 -1.146 5.671 1.00 95.88 104 PHE A N 1
ATOM 784 C CA . PHE A 1 104 ? 8.121 -1.337 5.634 1.00 95.88 104 PHE A CA 1
ATOM 785 C C . PHE A 1 104 ? 8.734 -0.845 4.321 1.00 95.88 104 PHE A C 1
ATOM 787 O O . PHE A 1 104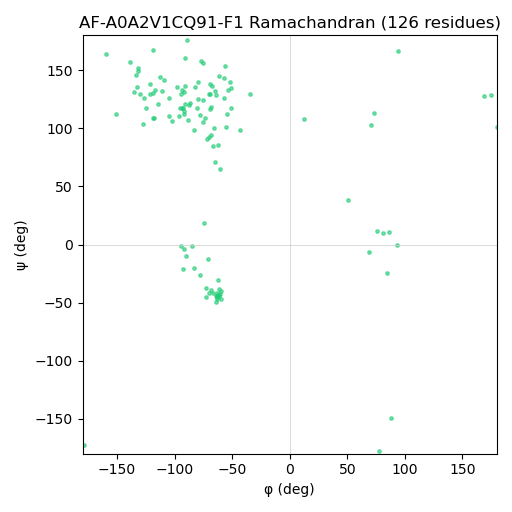 ? 9.894 -0.444 4.295 1.00 95.88 104 PHE A O 1
ATOM 794 N N . GLY A 1 105 ? 7.953 -0.837 3.238 1.00 94.19 105 GLY A N 1
ATOM 795 C CA . GLY A 1 105 ? 8.431 -0.454 1.915 1.00 94.19 105 GLY A CA 1
ATOM 796 C C . GLY A 1 105 ? 9.011 -1.638 1.145 1.00 94.19 105 GLY A C 1
ATOM 797 O O . GLY A 1 105 ? 8.574 -2.783 1.295 1.00 94.19 105 GLY A O 1
ATOM 798 N N . GLY A 1 106 ? 9.990 -1.339 0.292 1.00 95.69 106 GLY A N 1
ATOM 799 C CA . GLY A 1 106 ? 10.560 -2.296 -0.651 1.00 95.69 106 GLY A CA 1
ATOM 800 C C . GLY A 1 106 ? 9.674 -2.535 -1.874 1.00 95.69 106 GLY A C 1
ATOM 801 O O . GLY A 1 106 ? 8.627 -1.909 -2.055 1.00 95.69 106 GLY A O 1
ATOM 802 N N . LYS A 1 107 ? 10.138 -3.436 -2.739 1.00 96.19 107 LYS A N 1
ATOM 803 C CA . LYS A 1 107 ? 9.448 -3.888 -3.950 1.00 96.19 107 LYS A CA 1
ATOM 804 C C . LYS A 1 107 ? 10.003 -5.237 -4.401 1.00 96.19 107 LYS A C 1
ATOM 806 O O . LYS A 1 107 ? 11.094 -5.622 -3.989 1.00 96.19 107 LYS A O 1
ATOM 811 N N . VAL A 1 108 ? 9.267 -5.917 -5.269 1.00 96.06 108 VAL A N 1
ATOM 812 C CA . VAL A 1 108 ? 9.749 -7.066 -6.042 1.00 96.06 108 VAL A CA 1
ATOM 813 C C . VAL A 1 108 ? 9.975 -6.582 -7.470 1.00 96.06 108 VAL A C 1
ATOM 815 O O . VAL A 1 108 ? 9.019 -6.248 -8.163 1.00 96.06 108 VAL A O 1
ATOM 818 N N . ASP A 1 109 ? 11.233 -6.493 -7.910 1.00 96.81 109 ASP A N 1
ATOM 819 C CA . ASP A 1 109 ? 11.586 -5.783 -9.151 1.00 96.81 109 ASP A CA 1
ATOM 820 C C . ASP A 1 109 ? 10.910 -6.344 -10.406 1.00 96.81 109 ASP A C 1
ATOM 822 O O . ASP A 1 109 ? 10.450 -5.573 -11.252 1.00 96.81 109 ASP A O 1
ATOM 826 N N . ALA A 1 110 ? 10.810 -7.671 -10.518 1.00 96.31 110 ALA A N 1
ATOM 827 C CA . ALA A 1 110 ? 10.158 -8.316 -11.654 1.00 96.31 110 ALA A CA 1
ATOM 828 C C . ALA A 1 110 ? 8.664 -7.952 -11.735 1.00 96.31 110 ALA A C 1
ATOM 830 O O . ALA A 1 110 ? 8.180 -7.543 -12.792 1.00 96.31 110 ALA A O 1
ATOM 831 N N . GLU A 1 111 ? 7.951 -8.034 -10.608 1.00 93.19 111 GLU A N 1
ATOM 832 C CA . GLU A 1 111 ? 6.522 -7.718 -10.523 1.00 93.19 111 GLU A CA 1
ATOM 833 C C . GLU A 1 111 ? 6.253 -6.220 -10.687 1.00 93.19 111 GLU A C 1
ATOM 835 O O . GLU A 1 111 ? 5.334 -5.834 -11.408 1.00 93.19 111 GLU A O 1
ATOM 840 N N . ASP A 1 112 ? 7.070 -5.362 -10.070 1.00 95.88 112 ASP A N 1
ATOM 841 C CA . ASP A 1 112 ? 6.949 -3.907 -10.180 1.00 95.88 112 ASP A CA 1
ATOM 842 C C . ASP A 1 112 ? 7.156 -3.444 -11.626 1.00 95.88 112 ASP A C 1
ATOM 844 O O . ASP A 1 112 ? 6.364 -2.651 -12.143 1.00 95.88 112 ASP A O 1
ATOM 848 N N . LYS A 1 113 ? 8.159 -3.994 -12.324 1.00 96.06 113 LYS A N 1
ATOM 849 C CA . LYS A 1 113 ? 8.398 -3.706 -13.745 1.00 96.06 113 LYS A CA 1
ATOM 850 C C . LYS A 1 113 ? 7.240 -4.189 -14.620 1.00 96.06 113 LYS A C 1
ATOM 852 O O . LYS A 1 113 ? 6.735 -3.411 -15.431 1.00 96.06 113 LYS A O 1
ATOM 857 N N . ALA A 1 114 ? 6.801 -5.437 -14.443 1.00 96.00 114 ALA A N 1
ATOM 858 C CA . ALA A 1 114 ? 5.705 -6.015 -15.219 1.00 96.00 114 ALA A CA 1
ATOM 859 C C . ALA A 1 114 ? 4.388 -5.252 -15.006 1.00 96.00 114 ALA A C 1
ATOM 861 O O . ALA A 1 114 ? 3.691 -4.914 -15.965 1.00 96.00 114 ALA A O 1
ATOM 862 N N . TRP A 1 115 ? 4.065 -4.905 -13.757 1.00 94.88 115 TRP A N 1
ATOM 863 C CA . TRP A 1 115 ? 2.865 -4.142 -13.433 1.00 94.88 115 TRP A CA 1
ATOM 864 C C . TRP A 1 115 ? 2.892 -2.745 -14.053 1.00 94.88 115 TRP A C 1
ATOM 866 O O . TRP A 1 115 ? 1.890 -2.326 -14.632 1.00 94.88 115 TRP A O 1
ATOM 876 N N . ARG A 1 116 ? 4.023 -2.030 -13.976 1.00 94.00 116 ARG A N 1
ATOM 877 C CA . ARG A 1 116 ? 4.153 -0.683 -14.558 1.00 94.00 116 ARG A CA 1
ATOM 878 C C . ARG A 1 116 ? 3.990 -0.682 -16.067 1.00 94.00 116 ARG A C 1
ATOM 880 O O . ARG A 1 116 ? 3.324 0.213 -16.577 1.00 94.00 116 ARG A O 1
ATOM 887 N N . ALA A 1 117 ? 4.574 -1.663 -16.751 1.00 95.56 117 ALA A N 1
ATOM 888 C CA . ALA A 1 117 ? 4.458 -1.792 -18.197 1.00 95.56 117 ALA A CA 1
ATOM 889 C C . ALA A 1 117 ? 3.015 -2.120 -18.624 1.00 95.56 117 ALA A C 1
ATOM 891 O O . ALA A 1 117 ? 2.505 -1.526 -19.567 1.00 95.56 117 ALA A O 1
ATOM 892 N N . GLY A 1 118 ? 2.333 -3.017 -17.902 1.00 94.75 118 GLY A N 1
ATOM 893 C CA . GLY A 1 118 ? 1.001 -3.502 -18.285 1.00 94.75 118 GLY A CA 1
ATOM 894 C C . GLY A 1 118 ? -0.197 -2.714 -17.737 1.00 94.75 118 GLY A C 1
ATOM 895 O O . GLY A 1 118 ? -1.331 -2.975 -18.140 1.00 94.75 118 GLY A O 1
ATOM 896 N N . ARG A 1 119 ? -0.013 -1.775 -16.794 1.00 91.75 119 ARG A N 1
ATOM 897 C CA . ARG A 1 119 ? -1.148 -1.127 -16.093 1.00 91.75 119 ARG A CA 1
ATOM 898 C C . ARG A 1 119 ? -2.081 -0.344 -17.018 1.00 91.75 119 ARG A C 1
ATOM 900 O O . ARG A 1 119 ? -3.286 -0.354 -16.795 1.00 91.75 119 ARG A O 1
ATOM 907 N N . GLU A 1 120 ? -1.528 0.332 -18.020 1.00 92.62 120 GLU A N 1
ATOM 908 C CA . GLU A 1 120 ? -2.287 1.182 -18.940 1.00 92.62 120 GLU A CA 1
ATOM 909 C C . GLU A 1 120 ? -3.124 0.341 -19.900 1.00 92.62 120 GLU A C 1
ATOM 911 O O . GLU A 1 120 ? -4.312 0.597 -20.077 1.00 92.62 120 GLU A O 1
ATOM 916 N N . GLU A 1 121 ? -2.520 -0.705 -20.463 1.00 95.00 121 GLU A N 1
ATOM 917 C CA . GLU A 1 121 ? -3.208 -1.652 -21.336 1.00 95.00 121 GLU A CA 1
ATOM 918 C C . GLU A 1 121 ? -4.371 -2.334 -20.605 1.00 95.00 121 GLU A C 1
ATOM 920 O O . GLU A 1 121 ? -5.492 -2.374 -21.112 1.00 95.00 121 GLU A O 1
ATOM 925 N N . ARG A 1 122 ? -4.127 -2.805 -19.375 1.00 92.94 122 ARG A N 1
ATOM 926 C CA . ARG A 1 122 ? -5.160 -3.412 -18.532 1.00 92.94 122 ARG A CA 1
ATOM 927 C C . ARG A 1 122 ? -6.296 -2.435 -18.235 1.00 92.94 122 ARG A C 1
ATOM 929 O O . ARG A 1 122 ? -7.450 -2.824 -18.333 1.00 92.94 122 ARG A O 1
ATOM 936 N N . LEU A 1 123 ? -5.989 -1.174 -17.925 1.00 91.44 123 LEU A N 1
ATOM 937 C CA . LEU A 1 123 ? -7.022 -0.165 -17.681 1.00 91.44 123 LEU A CA 1
ATOM 938 C C . LEU A 1 123 ? -7.871 0.095 -18.933 1.00 91.44 123 LEU A C 1
ATOM 940 O O . LEU A 1 123 ? -9.093 0.122 -18.845 1.00 91.44 123 LEU A O 1
ATOM 944 N N . ARG A 1 124 ? -7.242 0.249 -20.105 1.00 94.75 124 ARG A N 1
ATOM 945 C CA . ARG A 1 124 ? -7.967 0.471 -21.367 1.00 94.75 124 ARG A CA 1
ATOM 946 C C . ARG A 1 124 ? -8.880 -0.691 -21.747 1.00 94.75 124 ARG A C 1
ATOM 948 O O . ARG A 1 124 ? -9.888 -0.462 -22.405 1.00 94.75 124 ARG A O 1
ATOM 955 N N . ARG A 1 125 ? -8.515 -1.916 -21.369 1.00 94.88 125 ARG A N 1
ATOM 956 C CA . ARG A 1 125 ? -9.315 -3.117 -21.624 1.00 94.88 125 ARG A CA 1
ATOM 957 C C . ARG A 1 125 ? -10.610 -3.139 -20.812 1.00 94.88 125 ARG A C 1
ATOM 959 O O . ARG A 1 125 ? -11.627 -3.546 -21.347 1.00 94.88 125 ARG A O 1
ATOM 966 N N . GLU A 1 126 ? -10.559 -2.692 -19.560 1.00 91.50 126 GLU A N 1
ATOM 967 C CA . GLU A 1 126 ? -11.696 -2.719 -18.622 1.00 91.50 126 GLU A CA 1
ATOM 968 C C . GLU A 1 126 ? -12.663 -1.534 -18.788 1.00 91.50 126 GLU A C 1
ATOM 970 O O . GLU A 1 126 ? -13.796 -1.591 -18.326 1.00 91.50 126 GLU A O 1
ATOM 975 N N . VAL A 1 127 ? -12.214 -0.433 -19.401 1.00 89.88 127 VAL A N 1
ATOM 976 C CA . VAL A 1 127 ? -13.009 0.802 -19.580 1.00 89.88 127 VAL A CA 1
ATOM 977 C C . VAL A 1 127 ? -13.723 0.847 -20.945 1.00 89.88 127 VAL A C 1
ATOM 979 O O . VAL A 1 127 ? -14.430 1.807 -21.242 1.00 89.88 127 VAL A O 1
ATOM 982 N N . LYS A 1 128 ? -13.537 -0.173 -21.786 1.00 55.28 128 LYS A N 1
ATOM 983 C CA . LYS A 1 128 ? -14.166 -0.291 -23.108 1.00 55.28 128 LYS A CA 1
ATOM 984 C C . LYS A 1 128 ? -15.516 -0.990 -23.023 1.00 55.28 128 LYS A C 1
ATOM 986 O O . LYS A 1 128 ? -16.412 -0.559 -23.778 1.00 55.28 128 LYS A O 1
#

Foldseek 3Di:
DDDDDDDDDDDDDDDDDDDDDDDDDDDDPDDPPPPPPPVPQAPDWDWDWDADPVGDTFIETAPDDDQLDHDPPSAFAVWDKDAAPPQDDDPRYTHDDPPRMDTPGDYDVVCRVVCVVCVVVVVVVVVD

Sequence (128 aa):
GETTKGREVIRVIPAGEGENEPSSAATQAQNPTQHQSNDKSSRGPFKLLLSDFKGTHIWGFELRKVEKIGLPPLMGIGCKVLLRRGTRVARGVVLLEPGMVVVFGGKVDAEDKAWRAGREERLRREVK

Mean predicted aligned error: 14.58 Å